Protein AF-A0A961H8E3-F1 (afdb_monomer_lite)

Structure (mmCIF, N/CA/C/O backbone):
data_AF-A0A961H8E3-F1
#
_entry.id   AF-A0A961H8E3-F1
#
loop_
_atom_site.group_PDB
_atom_site.id
_atom_site.type_symbol
_atom_site.label_atom_id
_atom_site.label_alt_id
_atom_site.label_comp_id
_atom_site.label_asym_id
_atom_site.label_entity_id
_atom_site.label_seq_id
_atom_site.pdbx_PDB_ins_code
_atom_site.Cartn_x
_atom_site.Cartn_y
_atom_site.Cartn_z
_atom_site.occupancy
_atom_site.B_iso_or_equiv
_atom_site.auth_seq_id
_atom_site.auth_comp_id
_atom_site.auth_asym_id
_atom_site.auth_atom_id
_atom_site.pdbx_PDB_model_num
ATOM 1 N N . MET A 1 1 ? 0.072 -12.651 12.352 1.00 89.44 1 MET A N 1
ATOM 2 C CA . MET A 1 1 ? 1.134 -12.886 11.364 1.00 89.44 1 MET A CA 1
ATOM 3 C C . MET A 1 1 ? 2.368 -12.200 11.887 1.00 89.44 1 MET A C 1
ATOM 5 O O . MET A 1 1 ? 2.291 -11.014 12.208 1.00 89.44 1 MET A O 1
ATOM 9 N N . GLU A 1 2 ? 3.441 -12.960 12.045 1.00 95.44 2 GLU A N 1
ATOM 10 C CA . GLU A 1 2 ? 4.728 -12.416 12.476 1.00 95.44 2 GLU A CA 1
ATOM 11 C C . GLU A 1 2 ? 5.450 -11.763 11.291 1.00 95.44 2 GLU A C 1
ATOM 13 O O . GLU A 1 2 ? 5.164 -12.068 10.134 1.00 95.44 2 GLU A O 1
ATOM 18 N N . LEU A 1 3 ? 6.377 -10.841 11.564 1.00 96.31 3 LEU A N 1
ATOM 19 C CA . LEU A 1 3 ? 7.052 -10.081 10.505 1.00 96.31 3 LEU A CA 1
ATOM 20 C C . LEU A 1 3 ? 7.855 -10.979 9.555 1.00 96.31 3 LEU A C 1
ATOM 22 O O . LEU A 1 3 ? 7.852 -10.733 8.359 1.00 96.31 3 LEU A O 1
ATOM 26 N N . GLU A 1 4 ? 8.533 -12.004 10.067 1.00 97.50 4 GLU A N 1
ATOM 27 C CA . GLU A 1 4 ? 9.337 -12.915 9.241 1.00 97.50 4 GLU A CA 1
ATOM 28 C C . GLU A 1 4 ? 8.462 -13.730 8.277 1.00 97.50 4 GLU A C 1
ATOM 30 O O . GLU A 1 4 ? 8.716 -13.734 7.077 1.00 97.50 4 GLU A O 1
ATOM 35 N N . GLU A 1 5 ? 7.351 -14.283 8.772 1.00 97.88 5 GLU A N 1
ATOM 36 C CA . GLU A 1 5 ? 6.338 -14.973 7.960 1.00 97.88 5 GLU A CA 1
ATOM 37 C C . GLU A 1 5 ? 5.745 -14.049 6.882 1.00 97.88 5 GLU A C 1
ATOM 39 O O . GLU A 1 5 ? 5.604 -14.441 5.724 1.00 97.88 5 GLU A O 1
ATOM 44 N N . PHE A 1 6 ? 5.428 -12.800 7.246 1.00 98.38 6 PHE A N 1
ATOM 45 C CA . PHE A 1 6 ? 4.924 -11.807 6.295 1.00 98.38 6 PHE A CA 1
ATOM 46 C C . PHE A 1 6 ? 5.954 -11.486 5.211 1.00 98.38 6 PHE A C 1
ATOM 48 O O . PHE A 1 6 ? 5.584 -11.383 4.047 1.00 98.38 6 PHE A O 1
ATOM 55 N N . ARG A 1 7 ? 7.233 -11.329 5.579 1.00 98.31 7 ARG A N 1
ATOM 56 C CA . ARG A 1 7 ? 8.317 -11.018 4.638 1.00 98.31 7 ARG A CA 1
ATOM 57 C C . ARG A 1 7 ? 8.483 -12.113 3.599 1.00 98.31 7 ARG A C 1
ATOM 59 O O . ARG A 1 7 ? 8.390 -11.831 2.410 1.00 98.31 7 ARG A O 1
ATOM 66 N N . GLU A 1 8 ? 8.658 -13.349 4.055 1.00 98.44 8 GLU A N 1
ATOM 67 C CA . GLU A 1 8 ? 8.834 -14.504 3.171 1.00 98.44 8 GLU A CA 1
ATOM 68 C C . GLU A 1 8 ? 7.619 -14.703 2.258 1.00 98.44 8 GLU A C 1
ATOM 70 O O . GLU A 1 8 ? 7.769 -14.909 1.052 1.00 98.44 8 GLU A O 1
ATOM 75 N N . GLY A 1 9 ? 6.410 -14.599 2.817 1.00 98.56 9 GLY A N 1
ATOM 76 C CA . GLY A 1 9 ? 5.175 -14.748 2.055 1.00 98.56 9 GLY A CA 1
ATOM 77 C C . GLY A 1 9 ? 4.967 -13.635 1.026 1.00 98.56 9 GLY A C 1
ATOM 78 O O . GLY A 1 9 ? 4.599 -13.921 -0.116 1.00 98.56 9 GLY A O 1
ATOM 79 N N . LEU A 1 10 ? 5.219 -12.380 1.413 1.00 98.62 10 LEU A N 1
ATOM 80 C CA . LEU A 1 10 ? 5.070 -11.232 0.527 1.00 98.62 10 LEU A CA 1
ATOM 81 C C . LEU A 1 10 ? 6.095 -11.280 -0.604 1.00 98.62 10 LEU A C 1
ATOM 83 O O . LEU A 1 10 ? 5.706 -11.124 -1.757 1.00 98.62 10 LEU A O 1
ATOM 87 N N . ASP A 1 11 ? 7.373 -11.517 -0.300 1.00 98.62 11 ASP A N 1
ATOM 88 C CA . ASP A 1 11 ? 8.423 -11.591 -1.319 1.00 98.62 11 ASP A CA 1
ATOM 89 C C . ASP A 1 11 ? 8.128 -12.699 -2.335 1.00 98.62 11 ASP A C 1
ATOM 91 O O . ASP A 1 11 ? 8.122 -12.443 -3.539 1.00 98.62 11 ASP A O 1
ATOM 95 N N . ALA A 1 12 ? 7.778 -13.900 -1.864 1.00 98.62 12 ALA A N 1
ATOM 96 C CA . ALA A 1 12 ? 7.414 -15.005 -2.747 1.00 98.62 12 ALA A CA 1
ATOM 97 C C . ALA A 1 12 ? 6.190 -14.677 -3.620 1.00 98.62 12 ALA A C 1
ATOM 99 O O . ALA A 1 12 ? 6.146 -15.041 -4.798 1.00 98.62 12 ALA A O 1
ATOM 100 N N . TRP A 1 13 ? 5.193 -13.981 -3.063 1.00 98.69 13 TRP A N 1
ATOM 101 C CA . TRP A 1 13 ? 4.017 -13.560 -3.821 1.00 98.69 13 TRP A CA 1
ATOM 102 C C . TRP A 1 13 ? 4.354 -12.476 -4.850 1.00 98.69 13 TRP A C 1
ATOM 104 O O . TRP A 1 13 ? 3.908 -12.583 -5.992 1.00 98.69 13 TRP A O 1
ATOM 114 N N . LEU A 1 14 ? 5.150 -11.466 -4.490 1.00 98.50 14 LEU A N 1
ATOM 115 C CA . LEU A 1 14 ? 5.581 -10.409 -5.410 1.00 98.50 14 LEU A CA 1
ATOM 116 C C . LEU A 1 14 ? 6.374 -10.995 -6.580 1.00 98.50 14 LEU A C 1
ATOM 118 O O . LEU A 1 14 ? 6.101 -10.655 -7.729 1.00 98.50 14 LEU A O 1
ATOM 122 N N . ASP A 1 15 ? 7.285 -11.926 -6.305 1.00 98.00 15 ASP A N 1
ATOM 123 C CA . ASP A 1 15 ? 8.099 -12.572 -7.333 1.00 98.00 15 ASP A CA 1
ATOM 124 C C . ASP A 1 15 ? 7.235 -13.437 -8.272 1.00 98.00 15 ASP A C 1
ATOM 126 O O . ASP A 1 15 ? 7.390 -13.389 -9.494 1.00 98.00 15 ASP A O 1
ATOM 130 N N . ALA A 1 16 ? 6.260 -14.176 -7.727 1.00 98.31 16 ALA A N 1
ATOM 131 C CA . ALA A 1 16 ? 5.322 -14.973 -8.521 1.00 98.31 16 ALA A CA 1
ATOM 132 C C . ALA A 1 16 ? 4.358 -14.120 -9.370 1.00 98.31 16 ALA A C 1
ATOM 134 O O . ALA A 1 16 ? 3.887 -14.581 -10.412 1.00 98.31 16 ALA A O 1
ATOM 135 N N . ASN A 1 17 ? 4.070 -12.886 -8.944 1.00 98.12 17 ASN A N 1
ATOM 136 C CA . ASN A 1 17 ? 3.134 -11.970 -9.602 1.00 98.12 17 ASN A CA 1
ATOM 137 C C . ASN A 1 17 ? 3.836 -10.798 -10.308 1.00 98.12 17 ASN A C 1
ATOM 139 O O . ASN A 1 17 ? 3.172 -9.857 -10.735 1.00 98.12 17 ASN A O 1
ATOM 143 N N . ALA A 1 18 ? 5.156 -10.856 -10.499 1.00 96.00 18 ALA A N 1
ATOM 144 C CA . ALA A 1 18 ? 5.929 -9.753 -11.072 1.00 96.00 18 ALA A CA 1
ATOM 145 C C . ALA A 1 18 ? 5.402 -9.296 -12.444 1.00 96.00 18 ALA A C 1
ATOM 147 O O . ALA A 1 18 ? 5.323 -8.103 -12.712 1.00 96.00 18 ALA A O 1
ATOM 148 N N . ALA A 1 19 ? 4.971 -10.232 -13.298 1.00 94.88 19 ALA A N 1
ATOM 149 C CA . ALA A 1 19 ? 4.394 -9.904 -14.604 1.00 94.88 19 ALA A CA 1
ATOM 150 C C . ALA A 1 19 ? 3.029 -9.199 -14.502 1.00 94.88 19 ALA A C 1
ATOM 152 O O . ALA A 1 19 ? 2.721 -8.342 -15.324 1.00 94.88 19 ALA A O 1
ATOM 153 N N . LEU A 1 20 ? 2.220 -9.551 -13.497 1.00 95.56 20 LEU A N 1
ATOM 154 C CA . LEU A 1 20 ? 0.933 -8.907 -13.220 1.00 95.56 20 LEU A CA 1
ATOM 155 C C . LEU A 1 20 ? 1.129 -7.490 -12.669 1.00 95.56 20 LEU A C 1
ATOM 157 O O . LEU A 1 20 ? 0.323 -6.608 -12.945 1.00 95.56 20 LEU A O 1
ATOM 161 N N . LEU A 1 21 ? 2.192 -7.285 -11.893 1.00 96.38 21 LEU A N 1
ATOM 162 C CA . LEU A 1 21 ? 2.508 -6.024 -11.229 1.00 96.38 21 LEU A CA 1
ATOM 163 C C . LEU A 1 21 ? 3.425 -5.118 -12.054 1.00 96.38 21 LEU A C 1
ATOM 165 O O . LEU A 1 21 ? 3.770 -4.046 -11.580 1.00 96.38 21 LEU A O 1
ATOM 169 N N . ALA A 1 22 ? 3.838 -5.517 -13.257 1.00 93.81 22 ALA A N 1
ATOM 170 C CA . ALA A 1 22 ? 4.741 -4.723 -14.080 1.00 93.81 22 ALA A CA 1
ATOM 171 C C . ALA A 1 22 ? 4.055 -3.462 -14.634 1.00 93.81 22 ALA A C 1
ATOM 173 O O . ALA A 1 22 ? 2.882 -3.484 -15.024 1.00 93.81 22 ALA A O 1
ATOM 174 N N . ALA A 1 23 ? 4.802 -2.358 -14.704 1.00 91.69 23 ALA A N 1
ATOM 175 C CA . ALA A 1 23 ? 4.344 -1.140 -15.360 1.00 91.69 23 ALA A CA 1
ATOM 176 C C . ALA A 1 23 ? 4.159 -1.365 -16.869 1.00 91.69 23 ALA A C 1
ATOM 178 O O . ALA A 1 23 ? 4.957 -2.034 -17.523 1.00 91.69 23 ALA A O 1
ATOM 179 N N . HIS A 1 24 ? 3.116 -0.757 -17.437 1.00 87.31 24 HIS A N 1
ATOM 180 C CA . HIS A 1 24 ? 2.819 -0.832 -18.874 1.00 87.31 24 HIS A CA 1
ATOM 181 C C . HIS A 1 24 ? 3.534 0.252 -19.705 1.00 87.31 24 HI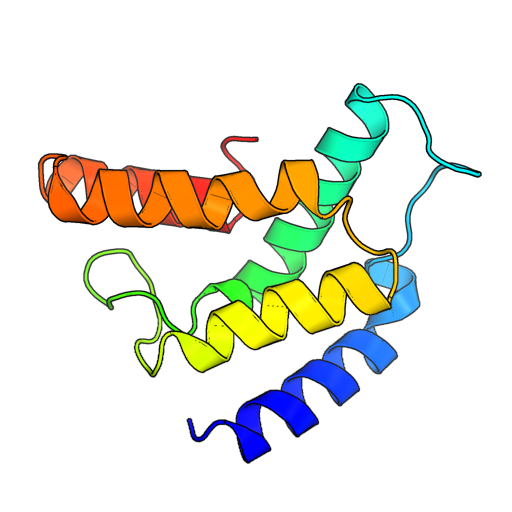S A C 1
ATOM 183 O O . HIS A 1 24 ? 3.321 0.333 -20.914 1.00 87.31 24 HIS A O 1
ATOM 189 N N . HIS A 1 25 ? 4.354 1.096 -19.073 1.00 84.56 25 HIS A N 1
ATOM 190 C CA . HIS A 1 25 ? 5.091 2.185 -19.713 1.00 84.56 25 HIS A CA 1
ATOM 191 C C . HIS A 1 25 ? 6.602 2.020 -19.517 1.00 84.56 25 HIS A C 1
ATOM 193 O O . HIS A 1 25 ? 7.056 1.416 -18.547 1.00 84.56 25 HIS A O 1
ATOM 199 N N . GLU A 1 26 ? 7.392 2.588 -20.427 1.00 80.31 26 GLU A N 1
ATOM 200 C CA . GLU A 1 26 ? 8.852 2.606 -20.312 1.00 80.31 26 GLU A CA 1
ATOM 201 C C . GLU A 1 26 ? 9.340 3.819 -19.504 1.00 80.31 26 GLU A C 1
ATOM 203 O O . GLU A 1 26 ? 8.760 4.908 -19.549 1.00 80.31 26 GLU A O 1
ATOM 208 N N . GLY A 1 27 ? 10.447 3.642 -18.777 1.00 84.88 27 GLY A N 1
ATOM 209 C CA . GLY A 1 27 ? 11.038 4.693 -17.949 1.00 84.88 27 GLY A CA 1
ATOM 210 C C . GLY A 1 27 ? 10.100 5.174 -16.837 1.00 84.88 27 GLY A C 1
ATOM 211 O O . GLY A 1 27 ? 9.236 4.440 -16.371 1.00 84.88 27 GLY A O 1
ATOM 212 N N . ALA A 1 28 ? 10.264 6.429 -16.410 1.00 80.62 28 ALA A N 1
ATOM 213 C CA . ALA A 1 28 ? 9.484 6.982 -15.302 1.00 80.62 28 ALA A CA 1
ATOM 214 C C . ALA A 1 28 ? 7.982 7.136 -15.611 1.00 80.62 28 ALA A C 1
ATOM 216 O O . ALA A 1 28 ? 7.188 7.226 -14.679 1.00 80.62 28 ALA A O 1
ATOM 217 N N . GLY A 1 29 ? 7.591 7.175 -16.890 1.00 89.31 29 GLY A N 1
ATOM 218 C CA . GLY A 1 29 ? 6.223 7.494 -17.298 1.00 89.31 29 GLY A CA 1
ATOM 219 C C . GLY A 1 29 ? 5.797 8.924 -16.945 1.00 89.31 29 GLY A C 1
ATOM 220 O O . GLY A 1 29 ? 6.544 9.727 -16.379 1.00 89.31 29 GLY A O 1
ATOM 221 N N . THR A 1 30 ? 4.572 9.261 -17.316 1.00 93.56 30 THR A N 1
ATOM 222 C CA . THR A 1 30 ? 3.869 10.473 -16.891 1.00 93.56 30 THR A CA 1
ATOM 223 C C . THR A 1 30 ? 3.224 10.273 -15.521 1.00 93.56 30 THR A C 1
ATOM 225 O O . THR A 1 30 ? 2.963 9.148 -15.104 1.00 93.56 30 THR A O 1
ATOM 228 N N . LEU A 1 31 ? 2.865 11.366 -14.839 1.00 92.00 31 LEU A N 1
ATOM 229 C CA . LEU A 1 31 ? 2.124 11.281 -13.574 1.00 92.00 31 LEU A CA 1
ATOM 230 C C . LEU A 1 31 ? 0.824 10.469 -13.715 1.00 92.00 31 LEU A C 1
ATOM 232 O O . LEU A 1 31 ? 0.479 9.699 -12.829 1.00 92.00 31 LEU A O 1
ATOM 236 N N . HIS A 1 32 ? 0.110 10.615 -14.835 1.00 92.69 32 HIS A N 1
ATOM 237 C CA . HIS A 1 32 ? -1.123 9.864 -15.075 1.00 92.69 32 HIS A CA 1
ATOM 238 C C . HIS A 1 32 ? -0.869 8.353 -15.156 1.00 92.69 32 HIS A C 1
ATOM 240 O O . HIS A 1 32 ? -1.604 7.571 -14.557 1.00 92.69 32 HIS A O 1
ATOM 246 N N . GLU A 1 33 ? 0.192 7.949 -15.854 1.00 94.62 33 GLU A N 1
ATOM 247 C CA . GLU A 1 33 ? 0.592 6.544 -15.954 1.00 94.62 33 GLU A CA 1
ATOM 248 C C . GLU A 1 33 ? 1.056 5.995 -14.601 1.00 94.62 33 GLU A C 1
ATOM 250 O O . GLU A 1 33 ? 0.645 4.901 -14.220 1.00 94.62 33 GLU A O 1
ATOM 255 N N . GLN A 1 34 ? 1.813 6.781 -13.829 1.00 93.38 34 GLN A N 1
ATOM 256 C CA . GLN A 1 34 ? 2.230 6.420 -12.471 1.00 93.38 34 GLN A CA 1
ATOM 257 C C . GLN A 1 34 ? 1.034 6.223 -11.533 1.00 93.38 34 GLN A C 1
ATOM 259 O O . GLN A 1 34 ? 1.001 5.257 -10.775 1.00 93.38 34 GLN A O 1
ATOM 264 N N . MET A 1 35 ? 0.032 7.108 -11.590 1.00 93.62 35 MET A N 1
ATOM 265 C CA . MET A 1 35 ? -1.187 6.979 -10.784 1.00 93.62 35 MET A CA 1
ATOM 266 C C . MET A 1 35 ? -1.997 5.744 -11.182 1.00 93.62 35 MET A C 1
ATOM 268 O O . MET A 1 35 ? -2.414 4.985 -10.309 1.00 93.62 35 MET A O 1
ATOM 272 N N . ALA A 1 36 ? -2.169 5.502 -12.485 1.00 94.25 36 ALA A N 1
ATOM 273 C CA . ALA A 1 36 ? -2.857 4.311 -12.977 1.00 94.25 36 ALA A CA 1
ATOM 274 C C . ALA A 1 36 ? -2.137 3.023 -12.543 1.00 94.25 36 ALA A C 1
ATOM 276 O O . ALA A 1 36 ? -2.781 2.068 -12.101 1.00 94.25 36 ALA A O 1
ATOM 277 N N . HIS A 1 37 ? -0.804 3.018 -12.612 1.00 95.44 37 HIS A N 1
ATOM 278 C CA . HIS A 1 37 ? 0.008 1.895 -12.167 1.00 95.44 37 HIS A CA 1
ATOM 279 C C . HIS A 1 37 ? -0.090 1.674 -10.653 1.00 95.44 37 HIS A C 1
ATOM 281 O O . HIS A 1 37 ? -0.327 0.553 -10.203 1.00 95.44 37 HIS A O 1
ATOM 287 N N . LEU A 1 38 ? -0.016 2.746 -9.860 1.00 95.56 38 LEU A N 1
ATOM 288 C CA . LEU A 1 38 ? -0.204 2.675 -8.415 1.00 95.56 38 LEU A CA 1
ATOM 289 C C . LEU A 1 38 ? -1.577 2.097 -8.049 1.00 95.56 38 LEU A C 1
ATOM 291 O O . LEU A 1 38 ? -1.654 1.241 -7.167 1.00 95.56 38 LEU A O 1
ATOM 295 N N . SER A 1 39 ? -2.655 2.524 -8.714 1.00 95.88 39 SER A N 1
ATOM 296 C CA . SER A 1 39 ? -3.994 1.965 -8.485 1.00 95.88 39 SER A CA 1
ATOM 297 C C . SER A 1 39 ? -4.060 0.470 -8.800 1.00 95.88 39 SER A C 1
ATOM 299 O O . SER A 1 39 ? -4.720 -0.268 -8.070 1.00 95.88 39 SER A O 1
ATOM 301 N N . GLN A 1 40 ? -3.378 0.008 -9.853 1.00 96.25 40 GLN A N 1
ATOM 302 C CA . GLN A 1 40 ? -3.276 -1.417 -10.180 1.00 96.25 40 GLN A CA 1
ATOM 303 C C . GLN A 1 40 ? -2.543 -2.180 -9.069 1.00 96.25 40 GLN A C 1
ATOM 305 O O . GLN A 1 40 ? -3.104 -3.118 -8.508 1.00 96.25 40 GLN A O 1
ATOM 310 N N . VAL A 1 41 ? -1.335 -1.751 -8.692 1.00 97.38 41 VAL A N 1
ATOM 311 C CA . VAL A 1 41 ? -0.533 -2.422 -7.653 1.00 97.38 41 VAL A CA 1
ATOM 312 C C . VAL A 1 41 ? -1.269 -2.453 -6.311 1.00 97.38 41 VAL A C 1
ATOM 314 O O . VAL A 1 41 ? -1.313 -3.494 -5.650 1.00 97.38 41 VAL A O 1
ATOM 317 N N . LYS A 1 42 ? -1.911 -1.345 -5.919 1.00 97.56 42 LYS A N 1
ATOM 318 C CA . LYS A 1 42 ? -2.760 -1.287 -4.719 1.00 97.56 42 LYS A CA 1
ATOM 319 C C . LYS A 1 42 ? -3.918 -2.276 -4.776 1.00 97.56 42 LYS A C 1
ATOM 321 O O . LYS A 1 42 ? -4.176 -2.956 -3.788 1.00 97.56 42 LYS A O 1
ATOM 326 N N . ARG A 1 43 ? -4.604 -2.379 -5.915 1.00 97.88 43 ARG A N 1
ATOM 327 C CA . ARG A 1 43 ? -5.731 -3.302 -6.089 1.00 97.88 43 ARG A CA 1
ATOM 328 C C . ARG A 1 43 ? -5.290 -4.750 -5.928 1.00 97.88 43 ARG A C 1
ATOM 330 O O . ARG A 1 43 ? -5.854 -5.451 -5.095 1.00 97.88 43 ARG A O 1
ATOM 337 N N . GLU A 1 44 ? -4.244 -5.161 -6.641 1.00 98.31 44 GLU A N 1
ATOM 338 C CA . GLU A 1 44 ? -3.748 -6.543 -6.596 1.00 98.31 44 GLU A CA 1
ATOM 339 C C . GLU A 1 44 ? -3.235 -6.924 -5.199 1.00 98.31 44 GLU A C 1
ATOM 341 O O . GLU A 1 44 ? -3.578 -7.977 -4.659 1.00 98.31 44 GLU A O 1
ATOM 346 N N . THR A 1 45 ? -2.459 -6.044 -4.559 1.00 98.19 45 THR A N 1
ATOM 347 C CA . THR A 1 45 ? -1.952 -6.287 -3.197 1.00 98.19 45 THR A CA 1
ATOM 348 C C . THR A 1 45 ? -3.057 -6.245 -2.139 1.00 98.19 45 THR A C 1
ATOM 350 O O . THR A 1 45 ? -2.970 -6.956 -1.136 1.00 98.19 45 THR A O 1
ATOM 353 N N . PHE A 1 46 ? -4.108 -5.445 -2.330 1.00 98.12 46 PHE A N 1
ATOM 354 C CA . PHE A 1 46 ? -5.266 -5.410 -1.437 1.00 98.12 46 PHE A CA 1
ATOM 355 C C . PHE A 1 46 ? -6.147 -6.649 -1.578 1.00 98.12 46 PHE A C 1
ATOM 357 O O . PHE A 1 46 ? -6.513 -7.246 -0.560 1.00 98.12 46 PHE A O 1
ATOM 364 N N . ASP A 1 47 ? -6.454 -7.057 -2.808 1.00 97.81 47 ASP A N 1
ATOM 365 C CA . ASP A 1 47 ? -7.294 -8.222 -3.093 1.00 97.81 47 ASP A CA 1
ATOM 366 C C . ASP A 1 47 ? -6.595 -9.525 -2.660 1.00 97.81 47 ASP A C 1
ATOM 368 O O . ASP A 1 47 ? -7.245 -10.427 -2.128 1.00 97.81 47 ASP A O 1
ATOM 372 N N . ALA A 1 48 ? -5.260 -9.585 -2.758 1.00 97.94 48 ALA A N 1
ATOM 373 C CA . ALA A 1 48 ? -4.441 -10.656 -2.179 1.00 97.94 48 ALA A CA 1
ATOM 374 C C . ALA A 1 48 ? -4.292 -10.579 -0.642 1.00 97.94 48 ALA A C 1
ATOM 376 O O . ALA A 1 48 ? -3.789 -11.512 -0.018 1.00 97.94 48 ALA A O 1
ATOM 377 N N . GLY A 1 49 ? -4.728 -9.484 -0.013 1.00 97.94 49 GLY A N 1
ATOM 378 C CA . GLY A 1 49 ? -4.727 -9.287 1.439 1.00 97.94 49 GLY A CA 1
ATOM 379 C C . GLY A 1 49 ? -3.485 -8.600 2.015 1.00 97.94 49 GLY A C 1
ATOM 380 O O . GLY A 1 49 ? -3.558 -8.091 3.134 1.00 97.94 49 GLY A O 1
ATOM 381 N N . TRP A 1 50 ? -2.383 -8.502 1.269 1.00 98.44 50 TRP A N 1
ATOM 382 C CA . TRP A 1 50 ? -1.124 -7.894 1.724 1.00 98.44 50 TRP A CA 1
ATOM 383 C C . TRP A 1 50 ? -1.299 -6.453 2.208 1.00 98.44 50 TRP A C 1
ATOM 385 O O . TRP A 1 50 ? -0.879 -6.123 3.316 1.00 98.44 50 TRP A O 1
ATOM 395 N N . MET A 1 51 ? -2.010 -5.625 1.434 1.00 97.44 51 MET A N 1
ATOM 396 C CA . MET A 1 51 ? -2.250 -4.207 1.752 1.00 97.44 51 MET A CA 1
ATOM 397 C C . MET A 1 51 ? -3.139 -4.000 2.990 1.00 97.44 51 MET A C 1
ATOM 399 O O . MET A 1 51 ? -3.265 -2.884 3.491 1.00 97.44 51 MET A O 1
ATOM 403 N N . ARG A 1 52 ? -3.784 -5.061 3.493 1.00 97.94 52 ARG A N 1
ATOM 404 C CA . ARG A 1 52 ? -4.719 -4.998 4.626 1.00 97.94 52 ARG A CA 1
ATOM 405 C C . ARG A 1 52 ? -4.032 -5.241 5.972 1.00 97.94 52 ARG A C 1
ATOM 407 O O . ARG A 1 52 ? -4.583 -4.853 7.003 1.00 97.94 52 ARG A O 1
ATOM 414 N N . TYR A 1 53 ? -2.859 -5.872 5.993 1.00 98.25 53 TYR A N 1
ATOM 415 C CA . TYR A 1 53 ? -2.100 -6.095 7.227 1.00 98.25 53 TYR A CA 1
ATOM 416 C C . TYR A 1 53 ? -1.522 -4.787 7.779 1.00 98.25 53 TYR A C 1
ATOM 418 O O . TYR A 1 53 ? -1.144 -3.891 7.034 1.00 98.25 53 TYR A O 1
ATOM 426 N N . GLY A 1 54 ? -1.457 -4.667 9.104 1.00 97.06 54 GLY A N 1
ATOM 427 C CA . GLY A 1 54 ? -1.000 -3.456 9.797 1.00 97.06 54 GLY A CA 1
ATOM 428 C C . GLY A 1 54 ? -2.057 -2.351 9.931 1.00 97.06 54 GLY A C 1
ATOM 429 O 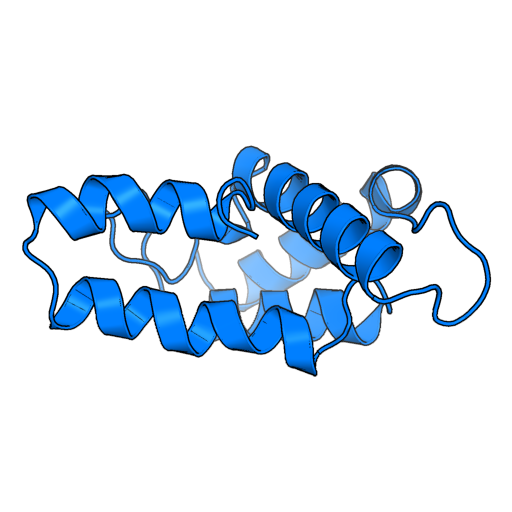O . GLY A 1 54 ? -1.764 -1.309 10.521 1.00 97.06 54 GLY A O 1
ATOM 430 N N . TRP A 1 55 ? -3.274 -2.578 9.423 1.00 97.62 55 TRP A N 1
ATOM 431 C CA . TRP A 1 55 ? -4.432 -1.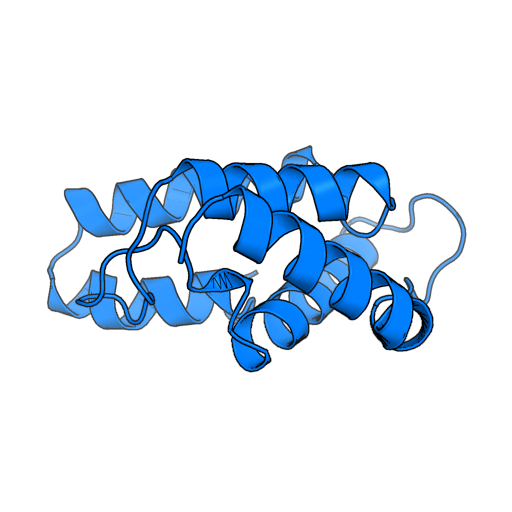697 9.595 1.00 97.62 55 TRP A CA 1
ATOM 432 C C . TRP A 1 55 ? -5.461 -2.294 10.568 1.00 97.62 55 TRP A C 1
ATOM 434 O O . TRP A 1 55 ? -5.610 -3.520 10.605 1.00 97.62 55 TRP A O 1
ATOM 444 N N . PRO A 1 56 ? -6.201 -1.466 11.330 1.00 97.31 56 PRO A N 1
ATOM 445 C CA . PRO A 1 56 ? -7.246 -1.942 12.236 1.00 97.31 56 PRO A CA 1
ATOM 446 C C . PRO A 1 56 ? -8.372 -2.690 11.516 1.00 97.31 56 PRO A C 1
ATOM 448 O O . PRO A 1 56 ? -8.696 -2.414 10.357 1.00 97.31 56 PRO A O 1
ATOM 451 N N . THR A 1 57 ? -9.009 -3.625 12.218 1.00 96.81 57 THR A N 1
ATOM 452 C CA . THR A 1 57 ? -10.094 -4.441 11.654 1.00 96.81 57 THR A CA 1
ATOM 453 C C . THR A 1 57 ? -11.361 -3.636 11.371 1.00 96.81 57 THR A C 1
ATOM 455 O O . THR A 1 57 ? -12.075 -3.932 10.414 1.00 96.81 57 THR A O 1
ATOM 458 N N . GLU A 1 58 ? -11.607 -2.578 12.145 1.00 95.25 58 GLU A N 1
ATOM 459 C CA . GLU A 1 58 ? -12.766 -1.683 12.009 1.00 95.25 58 GLU A CA 1
ATOM 460 C C . GLU A 1 58 ? -12.809 -0.963 10.653 1.00 95.25 58 GLU A C 1
ATOM 462 O O . GLU A 1 58 ? -13.879 -0.591 10.180 1.00 95.25 58 GLU A O 1
ATOM 467 N N . VAL A 1 59 ? -11.651 -0.809 10.005 1.00 96.44 59 VAL A N 1
ATOM 468 C CA . VAL A 1 59 ? -11.510 -0.199 8.676 1.00 96.44 59 VAL A CA 1
ATOM 469 C C . VAL A 1 59 ? -11.170 -1.224 7.593 1.00 96.44 59 VAL A C 1
ATOM 471 O O . VAL A 1 59 ? -10.575 -0.895 6.571 1.00 96.44 59 VAL A O 1
ATOM 474 N N . GLY A 1 60 ? -11.525 -2.493 7.814 1.00 94.62 60 GLY A N 1
ATOM 475 C CA . GLY A 1 60 ? -11.336 -3.571 6.841 1.00 94.62 60 GLY A CA 1
ATOM 476 C C . GLY A 1 60 ? -9.910 -4.124 6.758 1.00 94.62 60 GLY A C 1
ATOM 477 O O . GLY A 1 60 ? -9.632 -4.942 5.873 1.00 94.62 60 GLY A O 1
ATOM 478 N N . GLY A 1 61 ? -9.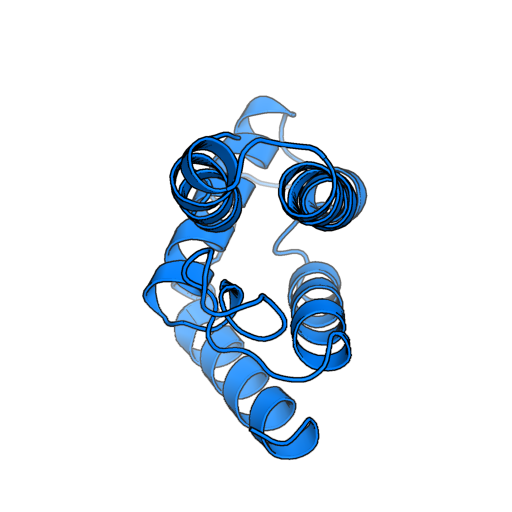023 -3.726 7.670 1.00 97.50 61 GLY A N 1
ATOM 479 C CA . GLY A 1 61 ? -7.692 -4.302 7.823 1.00 97.50 61 GLY A CA 1
ATOM 480 C C . GLY A 1 61 ? -7.706 -5.730 8.374 1.00 97.50 61 GLY A C 1
ATOM 481 O O . GLY A 1 61 ? -8.748 -6.282 8.731 1.00 97.50 61 GLY A O 1
ATOM 482 N N . LEU A 1 62 ? -6.520 -6.332 8.444 1.00 97.88 62 LEU A N 1
ATOM 483 C CA . LEU A 1 62 ? -6.279 -7.661 9.022 1.00 97.88 62 LEU A CA 1
ATOM 484 C C . LEU A 1 62 ? -5.518 -7.591 10.358 1.00 97.88 62 LEU A C 1
ATOM 486 O O . LEU A 1 62 ? -5.112 -8.621 10.897 1.00 97.88 62 LEU A O 1
ATOM 490 N N . GLY A 1 63 ? -5.335 -6.385 10.904 1.00 96.00 63 GLY A N 1
ATOM 491 C CA . GLY A 1 63 ? -4.578 -6.151 12.128 1.00 96.00 63 GLY A CA 1
ATOM 492 C C . GLY A 1 63 ? -3.084 -6.432 11.966 1.00 96.00 63 GLY A C 1
ATOM 493 O O . GLY A 1 63 ? -2.560 -6.591 10.862 1.00 96.00 63 GLY A O 1
ATOM 494 N N . GLY A 1 64 ? -2.384 -6.496 13.096 1.00 95.88 64 GLY A N 1
ATOM 495 C CA . GLY A 1 64 ? -0.942 -6.729 13.150 1.00 95.88 64 GLY A CA 1
ATOM 496 C C . GLY A 1 64 ? -0.122 -5.450 13.301 1.00 95.88 64 GLY A C 1
ATOM 497 O O . GLY A 1 64 ? -0.651 -4.345 13.397 1.00 95.88 64 GLY A O 1
ATOM 498 N N . SER A 1 65 ? 1.196 -5.625 13.373 1.00 96.50 65 SER A N 1
ATOM 499 C CA . SER A 1 65 ? 2.141 -4.526 13.578 1.00 96.50 65 SER A CA 1
ATOM 500 C C . SER A 1 65 ? 2.193 -3.587 12.371 1.00 96.50 65 SER A C 1
ATOM 502 O O . SER A 1 65 ? 2.114 -4.028 11.223 1.00 96.50 65 SER A O 1
ATOM 504 N N . THR A 1 66 ? 2.429 -2.297 12.615 1.00 96.31 66 THR A N 1
ATOM 505 C CA . THR A 1 66 ? 2.701 -1.312 11.553 1.00 96.31 66 THR A CA 1
ATOM 506 C C . THR A 1 66 ? 3.956 -1.656 10.747 1.00 96.31 66 THR A C 1
ATOM 508 O O . THR A 1 66 ? 4.070 -1.248 9.594 1.00 96.31 66 THR A O 1
ATOM 511 N N . LEU A 1 67 ? 4.863 -2.470 11.305 1.00 97.69 67 LEU A N 1
ATOM 512 C CA . LEU A 1 67 ? 6.037 -2.984 10.597 1.00 97.69 67 LEU A CA 1
ATOM 513 C C . LEU A 1 67 ? 5.673 -3.839 9.374 1.00 97.69 67 LEU A C 1
ATOM 515 O O . LEU A 1 67 ? 6.448 -3.869 8.423 1.00 97.69 67 LEU A O 1
ATOM 519 N N . LEU A 1 68 ? 4.508 -4.499 9.374 1.00 98.25 68 LEU A N 1
ATOM 520 C CA . LEU A 1 68 ? 4.054 -5.308 8.237 1.00 98.25 68 LEU A CA 1
ATOM 521 C C . LEU A 1 68 ? 3.794 -4.418 7.013 1.00 98.25 68 LEU A C 1
ATOM 523 O O . LEU A 1 68 ? 4.387 -4.613 5.956 1.00 98.25 68 LEU A O 1
ATOM 527 N N . ARG A 1 69 ? 2.978 -3.368 7.180 1.00 96.81 69 ARG A N 1
ATOM 528 C CA . ARG A 1 69 ? 2.696 -2.401 6.104 1.00 96.81 69 ARG A CA 1
ATOM 529 C C . ARG A 1 69 ? 3.898 -1.527 5.739 1.00 96.81 69 ARG A C 1
ATOM 531 O O . ARG A 1 69 ? 4.044 -1.163 4.577 1.00 96.81 69 ARG A O 1
ATOM 538 N N . ALA A 1 70 ? 4.791 -1.245 6.694 1.00 97.00 70 ALA A N 1
ATOM 539 C CA . ALA A 1 70 ? 6.055 -0.571 6.400 1.00 97.00 70 ALA A CA 1
ATOM 540 C C . ALA A 1 70 ? 6.924 -1.413 5.454 1.00 97.00 70 ALA A C 1
ATOM 542 O O . ALA A 1 70 ? 7.418 -0.897 4.453 1.00 97.00 70 ALA A O 1
ATOM 543 N N . TYR A 1 71 ? 7.046 -2.714 5.732 1.00 98.25 71 TYR A N 1
ATOM 544 C CA . TYR A 1 71 ? 7.782 -3.624 4.864 1.00 98.25 71 TYR A CA 1
ATOM 545 C C . TYR A 1 71 ? 7.113 -3.798 3.495 1.00 98.25 71 TYR A C 1
ATOM 547 O O . TYR A 1 71 ? 7.814 -3.858 2.494 1.00 98.25 71 TYR A O 1
ATOM 555 N N . LEU A 1 72 ? 5.777 -3.810 3.415 1.00 98.12 72 LEU A N 1
ATOM 556 C CA . LEU A 1 72 ? 5.086 -3.809 2.120 1.00 98.12 72 LEU A CA 1
ATOM 557 C C . LEU A 1 72 ? 5.498 -2.610 1.257 1.00 98.12 72 LEU A C 1
ATOM 559 O O . LEU A 1 72 ? 5.864 -2.791 0.099 1.00 98.12 72 LEU A O 1
ATOM 563 N N . GLY A 1 73 ? 5.487 -1.401 1.824 1.00 97.31 73 GLY A N 1
ATOM 564 C CA . GLY A 1 73 ? 5.936 -0.206 1.107 1.00 97.31 73 GLY A CA 1
ATOM 565 C C . GLY A 1 73 ? 7.395 -0.296 0.653 1.00 97.31 73 GLY A C 1
ATOM 566 O O . GLY A 1 73 ? 7.701 0.036 -0.490 1.00 97.31 73 GLY A O 1
ATOM 567 N N . GLU A 1 74 ? 8.279 -0.797 1.519 1.00 97.44 74 GLU A N 1
ATOM 568 C CA . GLU A 1 74 ? 9.692 -1.037 1.197 1.00 97.44 74 GLU A CA 1
ATOM 569 C C . GLU A 1 74 ? 9.855 -2.044 0.049 1.00 97.44 74 GLU A C 1
ATOM 571 O O . GLU A 1 74 ? 10.556 -1.762 -0.919 1.00 97.44 74 GLU A O 1
ATOM 576 N N . ALA A 1 75 ? 9.177 -3.190 0.122 1.00 98.06 75 ALA A N 1
ATOM 577 C CA . ALA A 1 75 ? 9.279 -4.267 -0.857 1.00 98.06 75 ALA A CA 1
ATOM 578 C C . ALA A 1 75 ? 8.757 -3.861 -2.244 1.00 98.06 75 ALA A C 1
ATOM 580 O O . ALA A 1 75 ? 9.332 -4.278 -3.251 1.00 98.06 75 ALA A O 1
ATOM 581 N N . LEU A 1 76 ? 7.694 -3.047 -2.301 1.00 97.38 76 LEU A N 1
ATOM 582 C CA . LEU A 1 76 ? 7.158 -2.497 -3.550 1.00 97.38 76 LEU A CA 1
ATOM 583 C C . LEU A 1 76 ? 8.107 -1.457 -4.159 1.00 97.38 76 LEU A C 1
ATOM 585 O O . LEU A 1 76 ? 8.397 -1.517 -5.353 1.00 97.38 76 LEU A O 1
ATOM 589 N N . ALA A 1 77 ? 8.614 -0.533 -3.340 1.00 95.44 77 ALA A N 1
ATOM 590 C CA . ALA A 1 77 ? 9.544 0.503 -3.781 1.00 95.44 77 ALA A CA 1
ATOM 591 C C . ALA A 1 77 ? 10.887 -0.083 -4.247 1.00 95.44 77 ALA A C 1
ATOM 593 O O . ALA A 1 77 ? 11.404 0.314 -5.284 1.00 95.44 77 ALA A O 1
ATOM 594 N N . ALA A 1 78 ? 11.437 -1.062 -3.521 1.00 96.25 78 ALA A N 1
ATOM 595 C CA . ALA A 1 78 ? 12.705 -1.711 -3.863 1.00 96.25 78 ALA A CA 1
ATOM 596 C C . ALA A 1 78 ? 12.652 -2.511 -5.177 1.00 96.25 78 ALA A C 1
ATOM 598 O O . ALA A 1 78 ? 13.696 -2.816 -5.751 1.00 96.25 78 ALA A O 1
ATOM 599 N N . ARG A 1 79 ? 11.446 -2.862 -5.637 1.00 95.62 79 ARG A N 1
ATOM 600 C CA . ARG A 1 79 ? 11.185 -3.546 -6.911 1.00 95.62 79 ARG A CA 1
ATOM 601 C C . ARG A 1 79 ? 10.742 -2.588 -8.025 1.00 95.62 79 ARG A C 1
ATOM 603 O O . ARG A 1 79 ? 10.292 -3.060 -9.064 1.00 95.62 79 ARG A O 1
ATOM 610 N N . ASP A 1 80 ? 10.825 -1.275 -7.798 1.00 93.62 80 ASP A N 1
ATOM 611 C CA . ASP A 1 80 ? 10.372 -0.227 -8.723 1.00 93.62 80 ASP A CA 1
ATOM 612 C C . ASP A 1 80 ? 8.894 -0.371 -9.156 1.00 93.62 80 ASP A C 1
ATOM 614 O O . ASP A 1 80 ? 8.499 0.090 -10.225 1.00 93.62 80 ASP A O 1
ATOM 618 N N . LEU A 1 81 ? 8.049 -0.997 -8.323 1.00 94.81 81 LEU A N 1
ATOM 619 C CA . LEU A 1 81 ? 6.619 -1.195 -8.620 1.00 94.81 81 LEU A CA 1
ATOM 620 C C . LEU A 1 81 ? 5.783 0.056 -8.332 1.00 94.81 81 LEU A C 1
ATOM 622 O O . LEU A 1 81 ? 4.673 0.209 -8.832 1.00 94.81 81 LEU A O 1
ATOM 626 N N . VAL A 1 82 ? 6.280 0.947 -7.477 1.00 93.69 82 VAL A N 1
ATOM 627 C CA . VAL A 1 82 ? 5.597 2.190 -7.112 1.00 93.69 82 VAL A CA 1
ATOM 628 C C . VAL A 1 82 ? 6.610 3.307 -6.936 1.00 93.69 82 VAL A C 1
ATOM 630 O O . VAL A 1 82 ? 7.705 3.087 -6.421 1.00 93.69 82 VAL A O 1
ATOM 633 N N . GLU A 1 83 ? 6.220 4.528 -7.300 1.00 92.19 83 GLU A N 1
ATOM 634 C CA . GLU A 1 83 ? 6.991 5.712 -6.926 1.00 92.19 83 GLU A CA 1
ATOM 635 C C . GLU A 1 83 ? 6.836 5.940 -5.405 1.00 92.19 83 GLU A C 1
ATOM 637 O O . GLU A 1 83 ? 5.701 6.078 -4.923 1.00 92.19 83 GLU A O 1
ATOM 642 N N . PRO A 1 84 ? 7.936 5.955 -4.623 1.00 91.44 84 PRO A N 1
ATOM 643 C CA . PRO A 1 84 ? 7.868 6.023 -3.163 1.00 91.44 84 PRO A CA 1
ATOM 644 C C . PRO A 1 84 ? 7.134 7.254 -2.622 1.00 91.44 84 PRO A C 1
ATOM 646 O O . PRO A 1 84 ? 6.399 7.147 -1.635 1.00 91.44 84 PRO A O 1
ATOM 649 N N . GLY A 1 85 ? 7.308 8.417 -3.256 1.00 91.06 85 GLY A N 1
ATOM 650 C CA . GLY A 1 85 ? 6.641 9.659 -2.876 1.00 91.06 85 GLY A CA 1
ATOM 651 C C . GLY A 1 85 ? 5.119 9.555 -2.970 1.00 91.06 85 GLY A C 1
ATOM 652 O O . GLY A 1 85 ? 4.426 9.823 -1.984 1.00 91.06 85 GLY A O 1
ATOM 653 N N . ILE A 1 86 ? 4.590 9.097 -4.105 1.00 91.12 86 ILE A N 1
ATOM 654 C CA . ILE A 1 86 ? 3.146 8.919 -4.313 1.00 91.12 86 ILE A CA 1
ATOM 655 C C . ILE A 1 86 ? 2.605 7.820 -3.383 1.00 91.12 86 ILE A C 1
ATOM 657 O O . ILE A 1 86 ? 1.562 8.011 -2.752 1.00 91.12 86 ILE A O 1
ATOM 661 N N . TYR A 1 87 ? 3.319 6.697 -3.224 1.00 93.38 87 TYR A N 1
ATOM 662 C CA . TYR A 1 87 ? 2.882 5.610 -2.337 1.00 93.38 87 TYR A CA 1
ATOM 663 C C . TYR A 1 87 ? 2.752 6.068 -0.874 1.00 93.38 87 TYR A C 1
ATOM 665 O O . TYR A 1 87 ? 1.755 5.747 -0.210 1.00 93.38 87 TYR A O 1
ATOM 673 N N . SER A 1 88 ? 3.712 6.871 -0.396 1.00 93.38 88 SER A N 1
ATOM 674 C CA . SER A 1 88 ? 3.775 7.354 0.992 1.00 93.38 88 SER A CA 1
ATOM 675 C C . SER A 1 88 ? 2.530 8.124 1.443 1.00 93.38 88 SER A C 1
ATOM 677 O O . SER A 1 88 ? 2.199 8.113 2.628 1.00 93.38 88 SER A O 1
ATOM 679 N N . MET A 1 89 ? 1.772 8.722 0.516 1.00 93.56 89 MET A N 1
ATOM 680 C CA . MET A 1 89 ? 0.528 9.426 0.840 1.00 93.56 89 MET A CA 1
ATOM 681 C C . MET A 1 89 ? -0.509 8.519 1.509 1.00 93.56 89 MET A C 1
ATOM 683 O O . MET A 1 89 ? -1.266 8.980 2.363 1.00 93.56 89 MET A O 1
ATOM 687 N N . THR A 1 90 ? -0.515 7.223 1.189 1.00 94.12 90 THR A N 1
ATOM 688 C CA . THR A 1 90 ? -1.388 6.237 1.851 1.00 94.12 90 THR A CA 1
ATOM 689 C C . THR A 1 90 ? -1.112 6.174 3.350 1.00 94.12 90 THR A C 1
ATOM 691 O O . THR A 1 90 ? -2.040 6.135 4.156 1.00 94.12 90 THR A O 1
ATOM 694 N N . GLU A 1 91 ? 0.168 6.242 3.715 1.00 94.50 91 GLU A N 1
ATOM 695 C CA . GLU A 1 91 ? 0.651 6.156 5.092 1.00 94.50 91 GLU A CA 1
ATOM 696 C C . GLU A 1 91 ? 0.416 7.431 5.904 1.00 94.50 91 GLU A C 1
ATOM 698 O O . GLU A 1 91 ? 0.520 7.415 7.128 1.00 94.50 91 GLU A O 1
ATOM 703 N N . VAL A 1 92 ? 0.040 8.523 5.239 1.00 94.62 92 VAL A N 1
ATOM 704 C CA . VAL A 1 92 ? -0.384 9.771 5.883 1.00 94.62 92 VAL A CA 1
ATOM 705 C C . VAL A 1 92 ? -1.909 9.841 5.973 1.00 94.62 92 VAL A C 1
ATOM 707 O O . VAL A 1 92 ? -2.466 10.134 7.034 1.00 94.62 92 VAL A O 1
ATOM 710 N N . LEU A 1 93 ? -2.604 9.555 4.869 1.00 94.88 93 LEU A N 1
ATOM 711 C CA . LEU A 1 93 ? -4.052 9.731 4.764 1.00 94.88 93 LEU A CA 1
ATOM 712 C C . LEU A 1 93 ? -4.835 8.681 5.558 1.00 94.88 93 LEU A C 1
ATOM 714 O O . LEU A 1 93 ? -5.796 9.043 6.234 1.00 94.88 93 LEU A O 1
ATOM 718 N N . ALA A 1 94 ? -4.435 7.405 5.520 1.00 96.38 94 ALA A N 1
ATOM 719 C CA . ALA A 1 94 ? -5.183 6.352 6.207 1.00 96.38 94 ALA A CA 1
ATOM 720 C C . ALA A 1 94 ? -5.190 6.532 7.741 1.00 96.38 94 ALA A C 1
ATOM 722 O O . ALA A 1 94 ? -6.288 6.543 8.301 1.00 96.38 94 ALA A O 1
ATOM 723 N N . PRO A 1 95 ? -4.053 6.770 8.436 1.00 96.31 95 PRO A N 1
ATOM 724 C CA . PRO A 1 95 ? -4.077 7.060 9.873 1.00 96.31 95 PRO A CA 1
ATOM 725 C C . PRO A 1 95 ? -4.874 8.322 10.209 1.00 96.31 95 PRO A C 1
ATOM 727 O O . PRO A 1 95 ? -5.668 8.316 11.141 1.00 96.31 95 PRO A O 1
ATOM 730 N N . THR A 1 96 ? -4.744 9.379 9.397 1.00 96.94 96 THR A N 1
ATOM 731 C CA . THR A 1 96 ? -5.504 10.623 9.600 1.00 96.94 96 THR A CA 1
ATOM 732 C C . THR A 1 96 ? -7.015 10.378 9.545 1.00 96.94 96 THR A C 1
ATOM 734 O O . THR A 1 96 ? -7.761 10.894 10.374 1.00 96.94 96 THR A O 1
ATOM 737 N N . MET A 1 97 ? -7.486 9.564 8.598 1.00 96.94 97 MET A N 1
ATOM 738 C CA . MET A 1 97 ? -8.902 9.199 8.517 1.00 96.94 97 MET A CA 1
ATOM 739 C C . MET A 1 97 ? -9.344 8.349 9.710 1.00 96.94 97 MET A C 1
ATOM 741 O O . MET A 1 97 ? -10.424 8.582 10.239 1.00 96.94 97 MET A O 1
ATOM 745 N N . ILE A 1 98 ? -8.520 7.394 10.144 1.00 96.69 98 ILE A N 1
ATOM 746 C CA . ILE A 1 98 ? -8.822 6.530 11.296 1.00 96.69 98 ILE A CA 1
ATOM 747 C C . ILE A 1 98 ? -8.949 7.355 12.584 1.00 96.69 98 ILE A C 1
ATOM 749 O O . ILE A 1 98 ? -9.876 7.130 13.358 1.00 96.69 98 ILE A O 1
ATOM 753 N N . ASP A 1 99 ? -8.051 8.319 12.790 1.00 96.88 99 ASP A N 1
ATOM 754 C CA . ASP A 1 99 ? -7.966 9.068 14.045 1.00 96.88 99 ASP A CA 1
ATOM 755 C C . ASP A 1 99 ? -8.969 10.230 14.128 1.00 96.88 99 ASP A C 1
ATOM 757 O O . ASP A 1 99 ? -9.412 10.582 15.224 1.00 96.88 99 ASP A O 1
ATOM 761 N N . TYR A 1 100 ? -9.318 10.851 12.993 1.00 97.44 100 TYR A N 1
ATOM 762 C CA . TYR A 1 100 ? -10.053 12.125 12.986 1.00 97.44 100 TYR A CA 1
ATOM 763 C C . TYR A 1 100 ? -11.388 12.114 12.233 1.00 97.44 100 TYR A C 1
ATOM 765 O O . TYR A 1 100 ? -12.188 13.033 12.431 1.00 97.44 100 TYR A O 1
ATOM 773 N N . ALA A 1 101 ? -11.657 11.135 11.364 1.00 96.94 101 ALA A N 1
ATOM 774 C CA . ALA A 1 101 ? -12.962 11.042 10.711 1.00 96.94 101 ALA A CA 1
ATOM 775 C C . ALA A 1 101 ? -14.010 10.420 11.649 1.00 96.94 101 ALA A C 1
ATOM 777 O O . ALA A 1 101 ? -13.683 9.837 12.682 1.00 96.94 101 ALA A O 1
ATOM 778 N N . SER A 1 102 ? -15.295 10.504 11.278 1.00 97.94 102 SER A N 1
ATOM 779 C CA . SER A 1 102 ? -16.287 9.664 11.953 1.00 97.94 102 SER A CA 1
ATOM 780 C C . SER A 1 102 ? -15.972 8.185 11.679 1.00 97.94 102 SER A C 1
ATOM 782 O O . SER A 1 102 ? -15.507 7.866 10.575 1.00 97.94 102 SER A O 1
ATOM 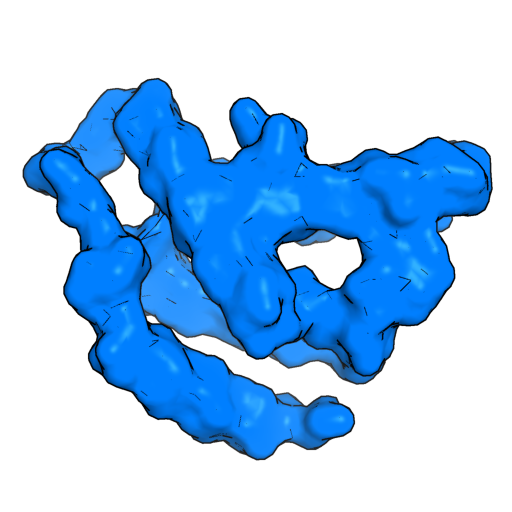784 N N . PRO A 1 103 ? -16.243 7.269 12.627 1.00 96.62 103 PRO A N 1
ATOM 785 C CA . PRO A 1 103 ? -15.982 5.844 12.429 1.00 96.62 103 PRO A CA 1
ATOM 786 C C . PRO A 1 103 ? -16.626 5.285 11.154 1.00 96.62 103 PRO A C 1
ATOM 788 O O . PRO A 1 103 ? -16.023 4.478 10.451 1.00 96.62 103 PRO A O 1
ATOM 791 N N . GLU A 1 104 ? -17.825 5.757 10.806 1.00 96.69 104 GLU A N 1
ATOM 792 C CA . GLU A 1 104 ? -18.555 5.338 9.607 1.00 96.69 104 GLU A CA 1
ATOM 793 C C . GLU A 1 104 ? -17.850 5.791 8.324 1.00 96.69 104 GLU A C 1
ATOM 795 O O . GLU A 1 104 ? -17.753 5.024 7.364 1.00 96.69 104 GLU A O 1
ATOM 800 N N . LEU A 1 105 ? -17.330 7.024 8.307 1.00 97.00 105 LEU A N 1
ATOM 801 C CA . LEU A 1 105 ? -16.593 7.545 7.160 1.00 97.00 105 LEU A CA 1
ATOM 802 C C . LEU A 1 105 ? -15.242 6.841 7.008 1.00 97.00 105 LEU A C 1
ATOM 804 O O . LEU A 1 105 ? -14.873 6.472 5.893 1.00 97.00 105 LEU A O 1
ATOM 808 N N . ALA A 1 106 ? -14.522 6.611 8.110 1.00 97.75 106 ALA A N 1
ATOM 809 C CA . ALA A 1 106 ? -13.262 5.871 8.095 1.00 97.75 106 ALA A CA 1
ATOM 810 C C . ALA A 1 106 ? -13.465 4.440 7.569 1.00 97.75 106 ALA A C 1
ATOM 812 O O . ALA A 1 106 ? -12.764 4.020 6.646 1.00 97.75 106 ALA A O 1
ATOM 813 N N . ALA A 1 107 ? -14.476 3.729 8.079 1.00 96.56 107 ALA A N 1
ATOM 814 C CA . ALA A 1 107 ? -14.809 2.370 7.655 1.00 96.56 107 ALA A CA 1
ATOM 815 C C . ALA A 1 107 ? -15.209 2.278 6.172 1.00 96.56 107 ALA A C 1
ATOM 817 O O . ALA A 1 107 ? -14.997 1.242 5.543 1.00 96.56 107 ALA A O 1
ATOM 818 N N . GLN A 1 108 ? -15.758 3.350 5.591 1.00 96.38 108 GLN A N 1
ATOM 819 C CA . GLN A 1 108 ? -16.089 3.405 4.166 1.00 96.38 108 GLN A CA 1
ATOM 820 C C . GLN A 1 108 ? -14.892 3.791 3.285 1.00 96.38 108 GLN A C 1
ATOM 822 O O . GLN A 1 108 ? -14.689 3.195 2.226 1.00 96.38 108 GLN A O 1
ATOM 827 N N . MET A 1 109 ? -14.128 4.811 3.680 1.00 96.94 109 MET A N 1
ATOM 828 C CA . MET A 1 109 ? -13.131 5.442 2.808 1.00 96.94 109 MET A CA 1
ATOM 829 C C . MET A 1 109 ? -11.765 4.769 2.866 1.00 96.94 109 MET A C 1
ATOM 831 O O . MET A 1 109 ? -11.108 4.649 1.833 1.00 96.94 109 MET A O 1
ATOM 835 N N . VAL A 1 110 ? -11.337 4.293 4.038 1.00 97.31 110 VAL A N 1
ATOM 836 C CA . VAL A 1 110 ? -10.013 3.673 4.192 1.00 97.31 110 VAL A CA 1
ATOM 837 C C . VAL A 1 110 ? -9.866 2.426 3.308 1.00 97.31 110 VAL A C 1
ATOM 839 O O . VAL A 1 110 ? -8.894 2.381 2.556 1.00 97.31 110 VAL A O 1
ATOM 842 N N . PRO A 1 111 ? -10.816 1.467 3.255 1.00 96.94 111 PRO A N 1
ATOM 843 C CA . PRO A 1 111 ? -10.710 0.341 2.323 1.00 96.94 111 PRO A CA 1
ATOM 844 C C . PRO A 1 111 ? -10.560 0.763 0.856 1.00 96.94 111 PRO A C 1
ATOM 846 O O . PRO A 1 111 ? -9.784 0.159 0.122 1.00 96.94 111 PRO A O 1
ATOM 849 N N . ARG A 1 112 ? -11.272 1.815 0.425 1.00 97.25 112 ARG A N 1
ATOM 850 C CA . ARG A 1 112 ? -11.221 2.319 -0.959 1.00 97.25 112 ARG A CA 1
ATOM 851 C C . ARG A 1 112 ? -9.870 2.962 -1.275 1.00 97.25 112 ARG A C 1
ATOM 853 O O . ARG A 1 112 ? -9.311 2.716 -2.341 1.00 97.25 112 ARG A O 1
ATOM 860 N N . LEU A 1 113 ? -9.318 3.724 -0.329 1.00 96.31 113 LEU A N 1
ATOM 861 C CA . LEU A 1 113 ? -7.972 4.297 -0.413 1.00 96.31 113 LEU A CA 1
ATOM 862 C C . LEU A 1 113 ? -6.887 3.207 -0.484 1.00 96.31 113 LEU A C 1
ATOM 864 O O . LEU A 1 113 ? -5.946 3.320 -1.277 1.00 96.31 113 LEU A O 1
ATOM 868 N N . LEU A 1 114 ? -7.016 2.156 0.335 1.00 96.62 114 LEU A N 1
ATOM 869 C CA . LEU A 1 114 ? -6.075 1.032 0.364 1.00 96.62 114 LEU A CA 1
ATOM 870 C C . LEU A 1 114 ? -6.152 0.189 -0.915 1.00 96.62 114 LEU A C 1
ATOM 872 O O . LEU A 1 114 ? -5.110 -0.176 -1.448 1.00 96.62 114 LEU A O 1
ATOM 876 N N . ARG A 1 115 ? -7.356 -0.056 -1.451 1.00 96.69 115 ARG A N 1
ATOM 877 C CA . ARG A 1 115 ? -7.555 -0.774 -2.726 1.00 96.69 115 ARG A CA 1
ATOM 878 C C . ARG A 1 115 ? -7.161 0.048 -3.960 1.00 96.69 115 ARG A C 1
ATOM 880 O O . ARG A 1 115 ? -7.097 -0.490 -5.059 1.00 96.69 115 ARG A O 1
ATOM 887 N N . GLY A 1 116 ? -6.906 1.348 -3.803 1.00 94.44 116 GLY A N 1
ATOM 888 C CA . GLY A 1 116 ? -6.570 2.239 -4.915 1.00 94.44 116 GLY A CA 1
ATOM 889 C C . GLY A 1 116 ? -7.776 2.682 -5.748 1.00 94.44 116 GLY A C 1
ATOM 890 O O . GLY A 1 116 ? -7.604 3.093 -6.892 1.00 94.44 116 GLY A O 1
ATOM 891 N N . ASP A 1 117 ? -8.993 2.619 -5.201 1.00 93.62 117 ASP A N 1
ATOM 892 C CA . ASP A 1 117 ? -10.183 3.194 -5.849 1.00 93.62 117 ASP A CA 1
ATOM 893 C C . ASP A 1 117 ? -10.263 4.723 -5.677 1.00 93.62 117 ASP A C 1
ATOM 895 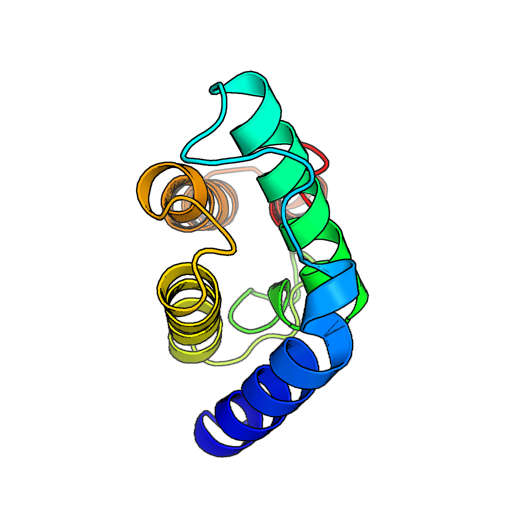O O . ASP A 1 117 ? -10.950 5.390 -6.442 1.00 93.62 117 ASP A O 1
ATOM 899 N N . GLU A 1 118 ? -9.557 5.269 -4.681 1.00 83.50 118 GLU A N 1
ATOM 900 C CA . GLU A 1 118 ? -9.427 6.707 -4.405 1.00 83.50 118 GLU A CA 1
ATOM 901 C C . GLU A 1 118 ? -7.960 7.122 -4.606 1.00 83.50 118 GLU A C 1
ATOM 903 O O . GLU A 1 118 ? -7.247 7.386 -3.634 1.00 83.50 118 GLU A O 1
ATOM 908 N N . THR A 1 119 ? -7.484 7.072 -5.856 1.00 62.94 119 THR A N 1
ATOM 909 C CA . THR A 1 119 ? -6.113 7.473 -6.228 1.00 62.94 119 THR A CA 1
ATOM 910 C C . THR A 1 119 ? -6.148 8.681 -7.143 1.00 62.94 119 THR A C 1
ATOM 912 O O . THR A 1 119 ? -6.936 8.658 -8.114 1.00 62.94 119 THR A O 1
#

Secondary structure (DSSP, 8-state):
--HHHHHHHHHHHHHHTTTTS--SSSTT--HHHHHHHHHHHHHHHHHTTGGGBTS-GGGT--B--HHHHHHHHHHHHHTTSS-HHHHHHHHHHHHHHHHHS-HHHHHHHHHHHHHTS--

Sequence (119 aa):
MELEEFREGLDAWLDANAALLAAHHEGAGTLHEQMAHLSQVKRETFDAGWMRYGWPTEVGGLGGSTLLRAYLGEALAARDLVEPGIYSMTEVLAPTMIDYASPELAAQMVPRLLRGDET

Foldseek 3Di:
DDQVVLLVVVLVVCVVCVVQLDQPDPDPDDPVSQLVSVLSNLQVCVVVQQLQECDDVLQVHPYDHVVSNVVVLVSCVVSVSHDSVVVCVLVVPLVCCVVPPDSVRSSPVNSCSSSSVPD

pLDDT: mean 95.25, std 4.57, range [62.94, 98.69]

Radius of gyration: 13.9 Å; chains: 1; bounding box: 31×27×34 Å